Protein AF-A0A383VBD3-F1 (afdb_monomer_lite)

Radius of gyration: 21.91 Å; chains: 1; bounding box: 72×56×32 Å

Sequence (107 aa):
MCKKIRIEKDDEAALTFLTIAADKCQQVDPAREHQGKSEPLFLLYRNGQLKAKVNGANVPLLGSSIYELTPANAEIDELEENPFYLSKNASKDGSKGPDKHKSAKKK

Foldseek 3Di:
DWDWDDDDDDCPDFDTDTDDDLVCLCVPVVSNVVRPPPFDWDFDDDLQDTDDIDIGPPVVVVVVCSVVRGDPDPVVDDNCPRPVSVVVVVVVVVPPDDPPPPPPDDD

pLDDT: mean 73.42, std 19.28, range [34.5, 95.81]

Secondary structure (DSSP, 8-state):
-PPPPPPPTT-TTS----PPPGGGGGGSGGGGGGTT-SS-EEEEEETTEEEEEEESS-HHHHHHHHHHHS-SSGGGS-GGG-HHHHHHHHHHHTT------------

Organism: Tetradesmus obliquus (NCBI:txid3088)

Structure (mmCIF, N/CA/C/O backbone):
data_AF-A0A383VBD3-F1
#
_entry.id   AF-A0A383VBD3-F1
#
loop_
_atom_site.group_PDB
_atom_site.id
_atom_site.type_symbol
_atom_site.label_atom_id
_atom_site.label_alt_id
_atom_site.label_comp_id
_atom_site.label_asym_id
_atom_site.label_entity_id
_atom_site.label_seq_id
_atom_site.pdbx_PDB_ins_code
_atom_site.Cartn_x
_atom_site.Cartn_y
_atom_site.Cartn_z
_atom_site.occupancy
_atom_site.B_iso_or_equiv
_atom_site.auth_seq_id
_atom_site.auth_comp_id
_atom_site.auth_asym_id
_atom_site.auth_atom_id
_atom_site.pdbx_PDB_model_num
ATOM 1 N N . MET A 1 1 ? 5.375 -7.190 17.886 1.00 36.19 1 MET A N 1
ATOM 2 C CA . MET A 1 1 ? 6.344 -8.122 17.266 1.00 36.19 1 MET A CA 1
ATOM 3 C C . MET A 1 1 ? 5.759 -8.533 15.918 1.00 36.19 1 MET A C 1
ATOM 5 O O . MET A 1 1 ? 4.743 -9.216 15.906 1.00 36.19 1 MET A O 1
ATOM 9 N N . CYS A 1 2 ? 6.279 -8.009 14.805 1.00 37.09 2 CYS A N 1
ATOM 10 C CA . CYS A 1 2 ? 5.737 -8.272 13.466 1.00 37.09 2 CYS A CA 1
ATOM 11 C C . CYS A 1 2 ? 6.120 -9.693 13.027 1.00 37.09 2 CYS A C 1
ATOM 13 O O . CYS A 1 2 ? 7.290 -10.061 13.108 1.00 37.09 2 CYS A O 1
ATOM 15 N N . LYS A 1 3 ? 5.149 -10.504 12.596 1.00 34.50 3 LYS A N 1
ATOM 16 C CA . LYS A 1 3 ? 5.404 -11.858 12.085 1.00 34.50 3 LYS A CA 1
ATOM 17 C C . LYS A 1 3 ? 5.623 -11.789 10.573 1.00 34.50 3 LYS A C 1
ATOM 19 O O . LYS A 1 3 ? 4.741 -11.332 9.856 1.00 34.50 3 LYS A O 1
ATOM 24 N N . LYS A 1 4 ? 6.786 -12.245 10.102 1.00 43.97 4 LYS A N 1
ATOM 25 C CA . LYS A 1 4 ? 7.087 -12.416 8.673 1.00 43.97 4 LYS A CA 1
ATOM 26 C C . LYS A 1 4 ? 6.494 -13.752 8.216 1.00 43.97 4 LYS A C 1
ATOM 28 O O . LYS A 1 4 ? 6.884 -14.794 8.738 1.00 43.97 4 LYS A O 1
ATOM 33 N N . ILE A 1 5 ? 5.555 -13.724 7.276 1.00 46.31 5 ILE A N 1
ATOM 34 C CA . ILE A 1 5 ? 5.044 -14.930 6.608 1.00 46.31 5 ILE A CA 1
ATOM 35 C C . ILE A 1 5 ? 5.934 -15.183 5.383 1.00 46.31 5 ILE A C 1
ATOM 37 O O . ILE A 1 5 ? 6.191 -14.256 4.616 1.00 46.31 5 ILE A O 1
ATOM 41 N N . ARG A 1 6 ? 6.455 -16.410 5.242 1.00 41.97 6 ARG A N 1
ATOM 42 C CA . ARG A 1 6 ? 7.266 -16.860 4.097 1.00 41.97 6 ARG A CA 1
ATOM 43 C C . ARG A 1 6 ? 6.360 -17.569 3.090 1.00 41.97 6 ARG A C 1
ATOM 45 O O . ARG A 1 6 ? 5.702 -18.536 3.460 1.00 41.97 6 ARG A O 1
ATOM 52 N N . ILE A 1 7 ? 6.354 -17.089 1.852 1.00 44.75 7 ILE A N 1
ATOM 53 C CA . ILE A 1 7 ? 5.837 -17.794 0.670 1.00 44.75 7 ILE A CA 1
ATOM 54 C C . ILE A 1 7 ? 7.077 -18.366 -0.059 1.00 44.75 7 ILE A C 1
ATOM 56 O O . ILE A 1 7 ? 8.173 -17.854 0.148 1.00 44.75 7 ILE A O 1
ATOM 60 N N . GLU A 1 8 ? 6.930 -19.495 -0.754 1.00 42.16 8 GLU A N 1
ATOM 61 C CA . GLU A 1 8 ? 7.978 -20.443 -1.188 1.00 42.16 8 GLU A CA 1
ATOM 62 C C . GLU A 1 8 ? 9.163 -19.883 -2.023 1.00 42.16 8 GLU A C 1
ATOM 64 O O . GLU A 1 8 ? 9.245 -18.713 -2.373 1.00 42.16 8 GLU A O 1
ATOM 69 N N . LYS A 1 9 ? 10.141 -20.762 -2.276 1.00 43.16 9 LYS A N 1
ATOM 70 C CA . LYS A 1 9 ? 11.587 -20.585 -2.057 1.00 43.16 9 LYS A CA 1
ATOM 71 C C . LYS A 1 9 ? 12.429 -19.972 -3.190 1.00 43.16 9 LYS A C 1
ATOM 73 O O . LYS A 1 9 ? 13.643 -19.953 -3.018 1.00 43.16 9 LYS A O 1
ATOM 78 N N . ASP A 1 10 ? 11.849 -19.473 -4.280 1.00 42.62 10 ASP A N 1
ATOM 79 C CA . ASP A 1 10 ? 12.642 -19.043 -5.453 1.00 42.62 10 ASP A CA 1
ATOM 80 C C . ASP A 1 10 ? 12.635 -17.534 -5.755 1.00 42.62 10 ASP A C 1
ATOM 82 O O . ASP A 1 10 ? 13.393 -17.095 -6.609 1.00 42.62 10 ASP A O 1
ATOM 86 N N . ASP A 1 11 ? 11.894 -16.709 -5.007 1.00 49.59 11 ASP A N 1
ATOM 87 C CA . ASP A 1 11 ? 11.913 -15.245 -5.179 1.00 49.59 11 ASP A CA 1
ATOM 88 C C . ASP A 1 11 ? 11.754 -14.518 -3.829 1.00 49.59 11 ASP A C 1
ATOM 90 O O . ASP A 1 11 ? 10.773 -13.823 -3.554 1.00 49.59 11 ASP A O 1
ATOM 94 N N . GLU A 1 12 ? 12.744 -14.661 -2.935 1.00 46.00 12 GLU A N 1
ATOM 95 C CA . GLU A 1 12 ? 12.766 -13.979 -1.622 1.00 46.00 12 GLU A CA 1
ATOM 96 C C . GLU A 1 12 ? 12.719 -12.429 -1.718 1.00 46.00 12 GLU A C 1
A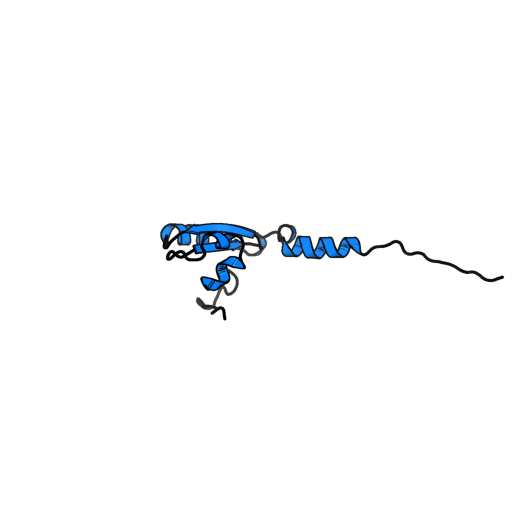TOM 98 O O . GLU A 1 12 ? 12.611 -11.760 -0.685 1.00 46.00 12 GLU A O 1
ATOM 103 N N . ALA A 1 13 ? 12.772 -11.847 -2.926 1.00 51.94 13 ALA A N 1
ATOM 104 C CA . ALA A 1 13 ? 12.908 -10.411 -3.169 1.00 51.94 13 ALA A CA 1
ATOM 105 C C . ALA A 1 13 ? 11.616 -9.649 -3.539 1.00 51.94 13 ALA A C 1
ATOM 107 O O . ALA A 1 13 ? 11.615 -8.424 -3.434 1.00 51.94 13 ALA A O 1
ATOM 108 N N . ALA A 1 14 ? 10.516 -10.295 -3.946 1.00 62.81 14 ALA A N 1
ATOM 109 C CA . ALA A 1 14 ? 9.434 -9.547 -4.609 1.00 62.81 14 ALA A CA 1
ATOM 110 C C . ALA A 1 14 ? 8.418 -8.876 -3.660 1.00 62.81 14 ALA A C 1
ATOM 112 O O . ALA A 1 14 ? 7.903 -7.799 -3.968 1.00 62.81 14 ALA A O 1
ATOM 113 N N . LEU A 1 15 ? 8.093 -9.488 -2.511 1.00 74.62 15 LEU A N 1
ATOM 114 C CA . LEU A 1 15 ? 7.001 -8.998 -1.661 1.00 74.62 15 LEU A CA 1
ATOM 115 C C . LEU A 1 15 ? 7.202 -9.335 -0.180 1.00 74.62 15 LEU A C 1
ATOM 117 O O . LEU A 1 15 ? 7.403 -10.485 0.202 1.00 74.62 15 LEU A O 1
ATOM 121 N N . THR A 1 16 ? 7.108 -8.322 0.683 1.00 83.62 16 THR A N 1
ATOM 122 C CA . THR A 1 16 ? 7.161 -8.488 2.143 1.00 83.62 16 THR A CA 1
ATOM 123 C C . THR A 1 16 ? 5.904 -7.917 2.782 1.00 83.62 16 THR A C 1
ATOM 125 O O . THR A 1 16 ? 5.583 -6.746 2.602 1.00 83.62 16 THR A O 1
ATOM 128 N N . PHE A 1 17 ? 5.229 -8.731 3.593 1.00 85.62 17 PHE A N 1
ATOM 129 C CA . PHE A 1 17 ? 4.071 -8.300 4.371 1.00 85.62 17 PHE A CA 1
ATOM 130 C C . PHE A 1 17 ? 4.480 -7.920 5.792 1.00 85.62 17 PHE A C 1
ATOM 132 O O . PHE A 1 17 ? 5.122 -8.698 6.503 1.00 85.62 17 PHE A O 1
ATOM 139 N N . LEU A 1 18 ? 4.064 -6.730 6.220 1.00 87.69 18 LEU A N 1
ATOM 140 C CA . LEU A 1 18 ? 4.226 -6.241 7.583 1.00 87.69 18 LEU A CA 1
ATOM 141 C C . LEU A 1 18 ? 2.844 -5.990 8.181 1.00 87.69 18 LEU A C 1
ATOM 143 O O . LEU A 1 18 ? 2.053 -5.224 7.638 1.00 87.69 18 LEU A O 1
ATOM 147 N N . THR A 1 19 ? 2.555 -6.628 9.312 1.00 88.44 19 THR A N 1
ATOM 148 C CA . THR A 1 19 ? 1.311 -6.391 10.050 1.00 88.44 19 THR A CA 1
ATOM 149 C C . THR A 1 19 ? 1.550 -5.368 11.147 1.00 88.44 19 THR A C 1
ATOM 151 O O . THR A 1 19 ? 2.406 -5.562 12.012 1.00 88.44 19 THR A O 1
ATOM 154 N N . ILE A 1 20 ? 0.755 -4.303 11.134 1.00 85.38 20 ILE A N 1
ATOM 155 C CA . ILE A 1 20 ? 0.718 -3.295 12.190 1.00 85.38 20 ILE A CA 1
ATOM 156 C C . ILE A 1 20 ? -0.519 -3.575 13.040 1.00 85.38 20 ILE A C 1
ATOM 158 O O . ILE A 1 20 ? -1.618 -3.737 12.514 1.00 85.38 20 ILE A O 1
ATOM 162 N N . ALA A 1 21 ? -0.335 -3.670 14.356 1.00 85.19 21 ALA A N 1
ATOM 163 C CA . ALA A 1 21 ? -1.454 -3.818 15.277 1.00 85.19 21 ALA A CA 1
ATOM 164 C C . ALA A 1 21 ? -2.285 -2.524 15.313 1.00 85.19 21 ALA A C 1
ATOM 166 O O . ALA A 1 21 ? -1.731 -1.429 15.214 1.00 85.19 21 ALA A O 1
ATOM 167 N N . ALA A 1 22 ? -3.605 -2.641 15.471 1.00 82.19 22 ALA A N 1
ATOM 168 C CA . ALA A 1 22 ? -4.522 -1.501 15.403 1.00 82.19 22 ALA A CA 1
ATOM 169 C C . ALA A 1 22 ? -4.207 -0.392 16.433 1.00 82.19 22 ALA A C 1
ATOM 171 O O . ALA A 1 22 ? -4.390 0.793 16.156 1.00 82.19 22 ALA A O 1
ATOM 172 N N . ASP A 1 23 ? -3.665 -0.754 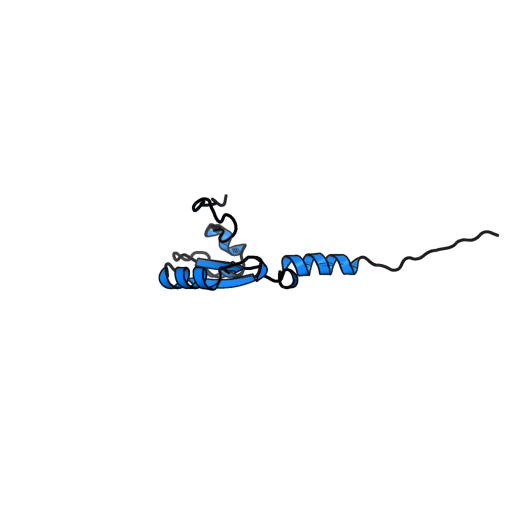17.601 1.00 84.12 23 ASP A N 1
ATOM 173 C CA . ASP A 1 23 ? -3.223 0.189 18.638 1.00 84.12 23 ASP A CA 1
ATOM 174 C C . ASP A 1 23 ? -1.955 0.975 18.250 1.00 84.12 23 ASP A C 1
ATOM 176 O O . ASP A 1 23 ? -1.610 1.959 18.902 1.00 84.12 23 ASP A O 1
ATOM 180 N N . LYS A 1 24 ? -1.258 0.560 17.186 1.00 85.44 24 LYS A N 1
ATOM 181 C CA . LYS A 1 24 ? -0.053 1.207 16.647 1.00 85.44 24 LYS A CA 1
ATOM 182 C C . LYS A 1 24 ? -0.308 2.014 15.375 1.00 85.44 24 LYS A C 1
ATOM 184 O O . LYS A 1 24 ? 0.628 2.628 14.870 1.00 85.44 24 LYS A O 1
ATOM 189 N N . CYS A 1 25 ? -1.546 2.089 14.880 1.00 85.00 25 CYS A N 1
ATOM 190 C CA . CYS A 1 25 ? -1.883 2.858 13.673 1.00 85.00 25 CYS A CA 1
ATOM 191 C C . CYS A 1 25 ? -1.486 4.342 13.757 1.00 85.00 25 CYS A C 1
ATOM 193 O O . CYS A 1 25 ? -1.148 4.933 12.738 1.00 85.00 25 CYS A O 1
ATOM 195 N N . GLN A 1 26 ? -1.455 4.935 14.956 1.00 86.06 26 GLN A N 1
ATOM 196 C CA . GLN A 1 26 ? -1.022 6.326 15.159 1.00 86.06 26 GLN A CA 1
ATOM 197 C C . GLN A 1 26 ? 0.437 6.591 14.757 1.00 86.06 26 GLN A C 1
ATOM 199 O O . GLN A 1 26 ? 0.799 7.739 14.528 1.00 86.06 26 GLN A O 1
ATOM 204 N N . GLN A 1 27 ? 1.271 5.550 14.687 1.00 85.81 27 GLN A N 1
ATOM 205 C CA . GLN A 1 27 ? 2.693 5.655 14.343 1.00 85.81 27 GLN A CA 1
ATOM 206 C C . GLN A 1 27 ? 2.936 5.658 12.829 1.00 85.81 27 GLN A C 1
ATOM 208 O O . GLN A 1 27 ? 4.071 5.813 12.387 1.00 85.81 27 GLN A O 1
ATOM 213 N N . VAL A 1 28 ? 1.886 5.446 12.034 1.00 87.19 28 VAL A N 1
ATOM 214 C CA . VAL A 1 28 ? 1.952 5.379 10.576 1.00 87.19 28 VAL A CA 1
ATOM 215 C C . VAL A 1 28 ? 0.939 6.367 10.025 1.00 87.19 28 VAL A C 1
ATOM 217 O O . VAL A 1 28 ? -0.260 6.096 10.036 1.00 87.19 28 VAL A O 1
ATOM 220 N N . ASP A 1 29 ? 1.417 7.518 9.543 1.00 89.19 29 ASP A N 1
ATOM 221 C CA . ASP A 1 29 ? 0.555 8.634 9.129 1.00 89.19 29 ASP A CA 1
ATOM 222 C C . ASP A 1 29 ? -0.594 8.210 8.192 1.00 89.19 29 ASP A C 1
ATOM 224 O O . ASP A 1 29 ? -1.743 8.553 8.484 1.00 89.19 29 ASP A O 1
ATOM 228 N N . PRO A 1 30 ? -0.374 7.372 7.150 1.00 88.88 30 PRO A N 1
ATOM 229 C CA . PRO A 1 30 ? -1.463 6.923 6.272 1.00 88.88 30 PRO A CA 1
ATOM 230 C C . PRO A 1 30 ? -2.531 6.040 6.944 1.00 88.88 30 PRO A C 1
ATOM 232 O O . PRO A 1 30 ? -3.633 5.882 6.402 1.00 88.88 30 PRO A O 1
ATOM 235 N N . ALA A 1 31 ? -2.208 5.448 8.099 1.00 88.75 31 ALA A N 1
ATOM 236 C CA . ALA A 1 31 ? -3.076 4.578 8.890 1.00 88.75 31 ALA A CA 1
ATOM 237 C C . ALA A 1 31 ? -3.721 5.288 10.091 1.00 88.75 31 ALA A C 1
ATOM 239 O O . ALA A 1 31 ? -4.605 4.710 10.723 1.00 88.75 31 ALA A O 1
ATOM 240 N N . ARG A 1 32 ? -3.328 6.530 10.405 1.00 89.00 32 ARG A N 1
ATOM 241 C CA . ARG A 1 32 ? -3.777 7.250 11.608 1.00 89.00 32 ARG A CA 1
ATOM 242 C C . ARG A 1 32 ? -5.299 7.367 11.698 1.00 89.00 32 ARG A C 1
ATOM 244 O O . ARG A 1 32 ? -5.882 7.094 12.739 1.00 89.00 32 ARG A O 1
ATOM 251 N N . GLU A 1 33 ? -5.949 7.693 10.585 1.00 87.25 33 GLU A N 1
ATOM 252 C CA . GLU A 1 33 ? -7.414 7.820 10.475 1.00 87.25 33 GLU A CA 1
ATOM 253 C C . GLU A 1 33 ? -8.161 6.480 10.554 1.00 87.25 33 GLU A C 1
ATOM 255 O O . GLU A 1 33 ? -9.391 6.440 10.594 1.00 87.25 33 GLU A O 1
ATOM 260 N N . HIS A 1 34 ? -7.426 5.371 10.515 1.00 86.56 34 HIS A N 1
ATOM 261 C CA . HIS A 1 34 ? -7.971 4.022 10.565 1.00 86.56 34 HIS A CA 1
ATOM 262 C C . HIS A 1 34 ? -7.959 3.428 11.977 1.00 86.56 34 HIS A C 1
ATOM 264 O O . HIS A 1 34 ? -8.434 2.314 12.192 1.00 86.56 34 HIS A O 1
ATOM 270 N N . GLN A 1 35 ? -7.435 4.170 12.954 1.00 86.19 35 GLN A N 1
ATOM 271 C CA . GLN A 1 35 ? -7.440 3.752 14.345 1.00 86.19 35 GLN A CA 1
ATOM 272 C C . GLN A 1 35 ? -8.871 3.535 14.851 1.00 86.19 35 GLN A C 1
ATOM 274 O O . GLN A 1 35 ? -9.750 4.373 14.663 1.00 86.19 35 GLN A O 1
ATOM 279 N N . GLY A 1 36 ? -9.089 2.408 15.530 1.00 84.56 36 GLY A N 1
ATOM 280 C CA . GLY A 1 36 ? -10.385 2.073 16.125 1.00 84.56 36 GLY A CA 1
ATOM 281 C C . GLY A 1 36 ? -11.438 1.593 15.124 1.00 84.56 36 GLY A C 1
ATOM 282 O O . GLY A 1 36 ? -12.552 1.278 15.538 1.00 84.56 36 GLY A O 1
ATOM 283 N N . LYS A 1 37 ? -11.104 1.495 13.830 1.00 86.62 37 LYS A N 1
ATOM 284 C CA . LYS A 1 37 ? -11.970 0.856 12.837 1.00 86.62 37 LYS A CA 1
ATOM 285 C C . LYS A 1 37 ? -11.843 -0.664 12.911 1.00 86.62 37 LYS A C 1
ATOM 287 O O . LYS A 1 37 ? -10.787 -1.200 13.239 1.00 86.62 37 LYS A O 1
ATOM 292 N N . SER A 1 38 ? -12.937 -1.351 12.600 1.00 86.50 38 SER A N 1
ATOM 293 C CA . SER A 1 38 ? -13.012 -2.816 12.556 1.00 86.50 38 SER A CA 1
ATOM 294 C C . SER A 1 38 ? -12.626 -3.404 11.198 1.00 86.50 38 SER A C 1
ATOM 296 O O . SER A 1 38 ? -12.520 -4.622 11.067 1.00 86.50 38 SER A O 1
ATOM 298 N N . GLU A 1 39 ? -12.426 -2.562 10.185 1.00 88.94 39 GLU A N 1
ATOM 299 C CA . GLU A 1 39 ? -12.033 -2.987 8.847 1.00 88.94 39 GLU A CA 1
ATOM 300 C C . GLU A 1 39 ? -10.496 -3.014 8.708 1.00 88.94 39 GLU A C 1
ATOM 302 O O . GLU A 1 39 ? -9.804 -2.203 9.331 1.00 88.94 39 GLU A O 1
ATOM 307 N N . PRO A 1 40 ? -9.924 -3.950 7.928 1.00 91.81 40 PRO A N 1
ATOM 308 C CA . PRO A 1 40 ? -8.493 -3.953 7.665 1.00 91.81 40 PRO A CA 1
ATOM 309 C C . PRO A 1 40 ? -8.110 -2.822 6.706 1.00 91.81 40 PRO A C 1
ATOM 311 O O . PRO A 1 40 ? -8.877 -2.441 5.822 1.00 91.81 40 PRO A O 1
ATOM 314 N N . LEU A 1 41 ? -6.875 -2.347 6.838 1.00 93.50 41 LEU A N 1
ATOM 315 C CA . LEU A 1 41 ? -6.262 -1.403 5.917 1.00 93.50 41 LEU A CA 1
ATOM 316 C C . LEU A 1 41 ? -4.972 -1.992 5.354 1.00 93.50 41 LEU A C 1
ATOM 318 O O . LEU A 1 41 ? -4.070 -2.337 6.119 1.00 93.50 41 LEU A O 1
ATOM 322 N N . PHE A 1 42 ? -4.857 -2.045 4.029 1.00 94.94 42 PHE A N 1
ATOM 323 C CA . PHE A 1 42 ? -3.628 -2.446 3.351 1.00 94.94 42 PHE A CA 1
ATOM 324 C C . PHE A 1 42 ? -2.946 -1.224 2.736 1.00 94.94 42 PHE A C 1
ATOM 326 O O . PHE A 1 42 ? -3.570 -0.436 2.022 1.00 94.94 42 PHE A O 1
ATOM 333 N N . LEU A 1 43 ? -1.654 -1.078 3.020 1.00 94.62 43 LEU A N 1
ATOM 334 C CA . LEU A 1 43 ? -0.795 -0.026 2.488 1.00 94.62 43 LEU A CA 1
ATOM 335 C C . LEU A 1 43 ? 0.308 -0.684 1.663 1.00 94.62 43 LEU A C 1
ATOM 337 O O . LEU A 1 43 ? 1.074 -1.488 2.195 1.00 94.62 43 LEU A O 1
ATOM 341 N N . LEU A 1 44 ? 0.372 -0.364 0.373 1.00 93.56 44 LEU A N 1
ATOM 342 C CA . LEU A 1 44 ? 1.352 -0.941 -0.544 1.00 93.56 44 LEU A CA 1
ATOM 343 C C . LEU A 1 44 ? 2.462 0.077 -0.766 1.00 93.56 44 LEU A C 1
ATOM 345 O O . LEU A 1 44 ? 2.223 1.170 -1.286 1.00 93.56 44 LEU A O 1
ATOM 349 N N . TYR A 1 45 ? 3.670 -0.297 -0.357 1.00 90.56 45 TYR A N 1
ATOM 350 C CA . TYR A 1 45 ? 4.861 0.524 -0.495 1.00 90.56 45 TYR A CA 1
ATOM 351 C C . TYR A 1 45 ? 5.802 -0.068 -1.533 1.00 90.56 45 TYR A C 1
ATOM 353 O O . TYR A 1 45 ? 6.026 -1.277 -1.554 1.00 90.56 45 TYR A O 1
ATOM 361 N N . ARG A 1 46 ? 6.400 0.805 -2.339 1.00 87.69 46 ARG A N 1
ATOM 362 C CA . ARG A 1 46 ? 7.471 0.467 -3.275 1.00 87.69 46 ARG A C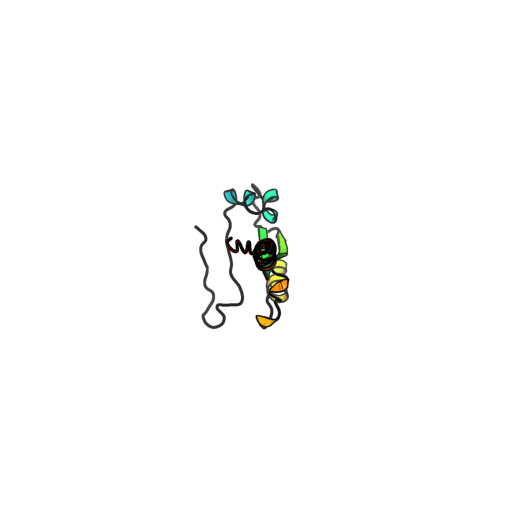A 1
ATOM 363 C C . ARG A 1 46 ? 8.512 1.572 -3.261 1.00 87.69 46 ARG A C 1
ATOM 365 O O . ARG A 1 46 ? 8.154 2.748 -3.231 1.00 87.69 46 ARG A O 1
ATOM 372 N N . ASN A 1 47 ? 9.783 1.186 -3.204 1.00 85.81 47 ASN A N 1
ATOM 373 C CA . ASN A 1 47 ? 10.917 2.105 -3.096 1.00 85.81 47 ASN A CA 1
ATOM 374 C C . ASN A 1 47 ? 10.753 3.187 -1.996 1.00 85.81 47 ASN A C 1
ATOM 376 O O . ASN A 1 47 ? 11.049 4.362 -2.188 1.00 85.81 47 ASN A O 1
ATOM 380 N N . GLY A 1 48 ? 10.203 2.805 -0.836 1.00 85.19 48 GLY A N 1
ATOM 381 C CA . GLY A 1 48 ? 9.968 3.720 0.292 1.00 85.19 48 GLY A CA 1
ATOM 382 C C . GLY A 1 48 ? 8.776 4.675 0.135 1.00 85.19 48 GLY A C 1
ATOM 383 O O . GLY A 1 48 ? 8.507 5.452 1.049 1.00 85.19 48 GLY A O 1
ATOM 384 N N . GLN A 1 49 ? 8.034 4.608 -0.972 1.00 87.38 49 GLN A N 1
ATOM 385 C CA . GLN A 1 49 ? 6.869 5.451 -1.239 1.00 87.38 49 GLN A CA 1
ATOM 386 C C . GLN A 1 49 ? 5.568 4.651 -1.144 1.00 87.38 49 GLN A C 1
ATOM 388 O O . GLN A 1 49 ? 5.504 3.500 -1.577 1.00 87.38 49 GLN A O 1
ATOM 393 N N . LEU A 1 50 ? 4.513 5.267 -0.606 1.00 91.81 50 LEU A N 1
ATOM 394 C CA . LEU A 1 50 ? 3.167 4.694 -0.619 1.00 91.81 50 LEU A CA 1
ATOM 395 C C . LEU A 1 50 ? 2.595 4.791 -2.038 1.00 91.81 50 LEU A C 1
ATOM 397 O O . LEU A 1 50 ? 2.441 5.893 -2.558 1.00 91.81 50 LEU A O 1
ATOM 401 N N . LYS A 1 51 ? 2.267 3.653 -2.652 1.00 92.69 51 LYS A N 1
ATOM 402 C CA . LYS A 1 51 ? 1.709 3.595 -4.013 1.00 92.69 51 LYS A CA 1
ATOM 403 C C . LYS A 1 51 ? 0.205 3.343 -4.025 1.00 92.69 51 LYS A C 1
ATOM 405 O O . LYS A 1 51 ? -0.489 3.892 -4.872 1.00 92.69 51 LYS A O 1
ATOM 410 N N . ALA A 1 52 ? -0.311 2.555 -3.081 1.00 94.31 52 ALA A N 1
ATOM 411 C CA . ALA A 1 52 ? -1.743 2.281 -2.994 1.00 94.31 52 ALA A CA 1
ATOM 412 C C . ALA A 1 52 ? -2.231 2.090 -1.556 1.00 94.31 52 ALA A C 1
ATOM 414 O O . ALA A 1 52 ? -1.492 1.657 -0.666 1.00 94.31 52 ALA A O 1
ATOM 415 N N . LYS A 1 53 ? -3.518 2.392 -1.361 1.00 95.25 53 LYS A N 1
ATOM 416 C CA . LYS A 1 53 ? -4.271 2.200 -0.121 1.00 95.25 53 LYS A CA 1
ATOM 417 C C . LYS A 1 53 ? -5.535 1.403 -0.440 1.00 95.25 53 LYS A C 1
ATOM 419 O O . LYS A 1 53 ? -6.369 1.872 -1.209 1.00 95.25 53 LYS A O 1
ATOM 424 N N . VAL A 1 54 ? -5.690 0.227 0.162 1.00 95.81 54 VAL A N 1
ATOM 425 C CA . VAL A 1 54 ? -6.877 -0.625 -0.007 1.00 95.81 54 VAL A CA 1
ATOM 426 C C . VAL A 1 54 ? -7.599 -0.718 1.330 1.00 95.81 54 VAL A C 1
ATOM 428 O O . VAL A 1 54 ? -7.067 -1.271 2.292 1.00 95.81 54 VAL A O 1
ATOM 431 N N . ASN A 1 55 ? -8.793 -0.127 1.396 1.00 93.56 55 ASN A N 1
ATOM 432 C CA . ASN A 1 55 ? -9.636 -0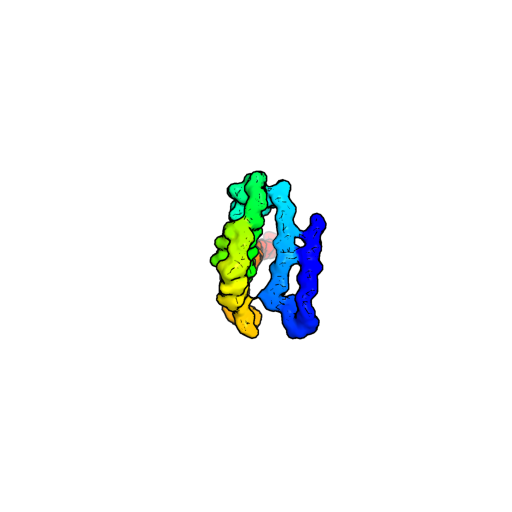.165 2.588 1.00 93.56 55 ASN A CA 1
ATOM 433 C C . ASN A 1 55 ? -10.517 -1.418 2.579 1.00 93.56 55 ASN A C 1
ATOM 435 O O . ASN A 1 55 ? -11.041 -1.814 1.532 1.00 93.56 55 ASN A O 1
ATOM 439 N N . GLY A 1 56 ? -10.715 -1.993 3.759 1.00 93.06 56 GLY A N 1
ATOM 440 C CA . GLY A 1 56 ? -11.563 -3.152 3.960 1.00 93.06 56 GLY A CA 1
ATOM 441 C C . GLY A 1 56 ? -10.989 -4.434 3.360 1.00 93.06 56 GLY A C 1
ATOM 442 O O . GLY A 1 56 ? -9.899 -4.478 2.788 1.00 93.06 56 GLY A O 1
ATOM 443 N N . ALA A 1 57 ? -11.751 -5.518 3.487 1.00 93.44 57 ALA A N 1
ATOM 444 C CA . ALA A 1 57 ? -11.398 -6.831 2.947 1.00 93.44 57 ALA A CA 1
ATOM 445 C C . ALA A 1 57 ? -11.631 -6.918 1.421 1.00 93.44 57 ALA A C 1
ATOM 447 O O . ALA A 1 57 ? -12.216 -7.880 0.923 1.00 93.44 57 ALA A O 1
ATOM 448 N N . ASN A 1 58 ? -11.199 -5.904 0.665 1.00 95.00 58 ASN A N 1
ATOM 449 C CA . ASN A 1 58 ? -11.332 -5.855 -0.789 1.00 95.00 58 ASN A CA 1
ATOM 450 C C . ASN A 1 58 ? -10.210 -6.661 -1.464 1.00 95.00 58 ASN A C 1
ATOM 452 O O . ASN A 1 58 ? -9.234 -6.113 -1.978 1.00 95.00 58 ASN A O 1
ATOM 456 N N . VAL A 1 59 ? -10.350 -7.987 -1.422 1.00 93.50 59 VAL A N 1
ATOM 457 C CA . VAL A 1 59 ? -9.372 -8.939 -1.970 1.00 93.50 59 VAL A CA 1
ATOM 458 C C . VAL A 1 59 ? -9.132 -8.756 -3.477 1.00 93.50 59 VAL A C 1
ATOM 460 O O . VAL A 1 59 ? -7.965 -8.788 -3.866 1.00 93.50 59 VAL A O 1
ATOM 463 N N . PRO A 1 60 ? -10.152 -8.519 -4.331 1.00 94.88 60 PRO A N 1
ATOM 464 C CA . PRO A 1 60 ? -9.917 -8.290 -5.757 1.00 94.88 60 PRO A CA 1
ATOM 465 C C . PRO A 1 60 ? -9.007 -7.088 -6.026 1.00 94.88 60 PRO A C 1
ATOM 467 O O . PRO A 1 60 ? -8.030 -7.222 -6.759 1.00 94.88 60 PRO A O 1
ATOM 470 N N . LEU A 1 61 ? -9.281 -5.947 -5.379 1.00 95.06 61 LEU A N 1
ATOM 471 C CA . LEU A 1 61 ? -8.459 -4.744 -5.524 1.00 95.06 61 LEU A CA 1
ATOM 472 C C . LEU A 1 61 ? -7.051 -4.954 -4.960 1.00 95.06 61 LEU A C 1
ATOM 474 O O . LEU A 1 61 ? -6.070 -4.547 -5.573 1.00 95.06 61 LEU A O 1
ATOM 478 N N . LEU A 1 62 ? -6.940 -5.619 -3.808 1.00 94.31 62 LEU A N 1
ATOM 479 C CA . LEU A 1 62 ? -5.645 -5.946 -3.221 1.00 94.31 62 LEU A CA 1
ATOM 480 C C . LEU A 1 62 ? -4.795 -6.795 -4.177 1.00 94.31 62 LEU A C 1
ATOM 482 O O . LEU A 1 62 ? -3.626 -6.484 -4.391 1.00 94.31 62 LEU A O 1
ATOM 486 N N . GLY A 1 63 ? -5.384 -7.837 -4.768 1.00 90.44 63 GLY A N 1
ATOM 487 C CA . GLY A 1 63 ? -4.701 -8.720 -5.711 1.00 90.44 63 GLY A CA 1
ATOM 488 C C . GLY A 1 63 ? -4.229 -7.985 -6.965 1.00 90.44 63 GLY A C 1
ATOM 489 O O . GLY A 1 63 ? -3.058 -8.104 -7.328 1.00 90.44 63 GLY A O 1
ATOM 490 N N . SER A 1 64 ? -5.101 -7.179 -7.584 1.00 92.31 64 SER A N 1
ATOM 491 C CA . SER A 1 64 ? -4.725 -6.395 -8.768 1.00 92.31 64 SER A CA 1
ATOM 492 C C . SER A 1 64 ? -3.629 -5.378 -8.455 1.00 92.31 64 SER A C 1
ATOM 494 O O . SER A 1 64 ? -2.674 -5.268 -9.218 1.00 92.31 64 SER A O 1
ATOM 496 N N . SER A 1 65 ? -3.711 -4.687 -7.311 1.00 92.38 65 SER A N 1
ATOM 497 C CA . SER A 1 65 ? -2.695 -3.707 -6.915 1.00 92.38 65 SER A CA 1
ATOM 498 C C . SER A 1 65 ? -1.343 -4.346 -6.598 1.00 92.38 65 SER A C 1
ATOM 500 O O . SER A 1 65 ? -0.319 -3.743 -6.895 1.00 92.38 65 SER A O 1
ATOM 502 N N . ILE A 1 66 ? -1.304 -5.552 -6.017 1.00 90.12 66 ILE A N 1
ATOM 503 C CA . ILE A 1 66 ? -0.038 -6.277 -5.811 1.00 90.12 66 ILE A CA 1
ATOM 504 C C . ILE A 1 66 ? 0.600 -6.605 -7.162 1.00 90.12 66 ILE A C 1
ATOM 506 O O . ILE A 1 66 ? 1.770 -6.304 -7.366 1.00 90.12 66 ILE A O 1
ATOM 510 N N . TYR A 1 67 ? -0.168 -7.176 -8.091 1.00 86.88 67 TYR A N 1
ATOM 511 C CA . TYR A 1 67 ? 0.357 -7.573 -9.397 1.00 86.88 67 TYR A CA 1
ATOM 512 C C . TYR A 1 67 ? 0.868 -6.379 -10.214 1.00 86.88 67 TYR A C 1
ATOM 514 O O . TYR A 1 67 ? 1.928 -6.457 -10.823 1.00 86.88 67 TYR A O 1
ATOM 522 N N . GLU A 1 68 ? 0.141 -5.261 -10.196 1.00 87.12 68 GLU A N 1
ATOM 523 C CA . GLU A 1 68 ? 0.526 -4.039 -10.909 1.00 87.12 68 GLU A CA 1
ATOM 524 C C . GLU A 1 68 ? 1.766 -3.365 -10.304 1.00 87.12 68 GLU A C 1
ATOM 526 O O . GLU A 1 68 ? 2.611 -2.829 -11.022 1.00 87.12 68 GLU A O 1
ATOM 531 N N . LEU A 1 69 ? 1.889 -3.379 -8.973 1.00 87.38 69 LEU A N 1
ATOM 532 C CA . LEU A 1 69 ? 2.950 -2.651 -8.281 1.00 87.38 69 LEU A CA 1
ATOM 533 C C . LEU A 1 69 ? 4.227 -3.469 -8.091 1.00 87.38 69 LEU A C 1
ATOM 535 O O . LEU A 1 69 ? 5.273 -2.856 -7.876 1.00 87.38 69 LEU A O 1
ATOM 539 N N . THR A 1 70 ? 4.179 -4.797 -8.193 1.00 83.50 70 THR A N 1
ATOM 540 C CA . THR A 1 70 ? 5.362 -5.664 -8.133 1.00 83.50 70 THR A CA 1
ATOM 541 C C . THR A 1 70 ? 6.009 -5.772 -9.522 1.00 83.50 70 THR A C 1
ATOM 543 O O . THR A 1 70 ? 5.441 -6.403 -10.412 1.00 83.50 70 THR A O 1
ATOM 546 N N . PRO A 1 71 ? 7.190 -5.166 -9.748 1.00 73.69 71 PRO A N 1
ATOM 547 C CA . PRO A 1 71 ? 7.869 -5.241 -11.037 1.00 73.69 71 PRO A CA 1
ATOM 548 C C . PRO A 1 71 ? 8.410 -6.651 -11.307 1.00 73.69 71 PRO A C 1
ATOM 550 O O . PRO A 1 71 ? 8.746 -7.385 -10.381 1.00 73.69 71 PRO A O 1
ATOM 553 N N . ALA A 1 72 ? 8.571 -6.996 -12.586 1.00 72.44 72 ALA A N 1
ATOM 554 C CA . ALA A 1 72 ? 9.195 -8.255 -13.001 1.00 72.44 72 ALA A CA 1
ATOM 555 C C . ALA A 1 72 ? 10.712 -8.306 -12.718 1.00 72.44 72 ALA A C 1
ATOM 557 O O . ALA A 1 72 ? 11.307 -9.378 -1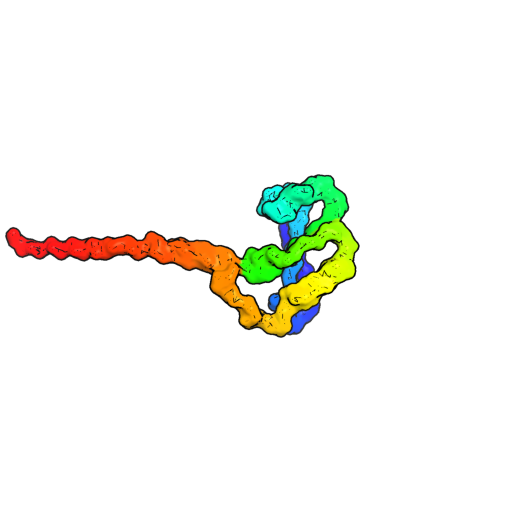2.697 1.00 72.44 72 ALA A O 1
ATOM 558 N N . ASN A 1 73 ? 11.346 -7.150 -12.517 1.00 69.50 73 ASN A N 1
ATOM 559 C CA . ASN A 1 73 ? 12.772 -6.988 -12.259 1.00 69.50 73 ASN A CA 1
ATOM 560 C C . ASN A 1 73 ? 13.020 -5.856 -11.249 1.00 69.50 73 ASN A C 1
ATOM 562 O O . ASN A 1 73 ? 12.416 -4.786 -11.312 1.00 69.50 73 ASN A O 1
ATOM 566 N N . ALA A 1 74 ? 13.953 -6.090 -10.323 1.00 64.56 74 ALA A N 1
ATOM 567 C CA . ALA A 1 74 ? 14.289 -5.150 -9.252 1.00 64.56 74 ALA A CA 1
ATOM 568 C C . ALA A 1 74 ? 14.965 -3.854 -9.745 1.00 64.56 74 ALA A C 1
ATOM 570 O O . ALA A 1 74 ? 14.982 -2.864 -9.024 1.00 64.56 74 ALA A O 1
ATOM 571 N N . GLU A 1 75 ? 15.495 -3.842 -10.972 1.00 66.31 75 GLU A N 1
ATOM 572 C CA . GLU A 1 75 ? 16.192 -2.687 -11.558 1.00 66.31 75 GLU A CA 1
ATOM 573 C C . GLU A 1 75 ? 15.255 -1.568 -12.042 1.00 66.31 75 GLU A C 1
ATOM 575 O O . GLU A 1 75 ? 15.736 -0.510 -12.431 1.00 66.31 75 GLU A O 1
ATOM 580 N N . ILE A 1 76 ? 13.928 -1.768 -12.014 1.00 70.75 76 ILE A N 1
ATOM 581 C CA . ILE A 1 76 ? 12.970 -0.707 -12.381 1.00 70.75 76 ILE A CA 1
ATOM 582 C C . ILE A 1 76 ? 12.952 0.417 -11.338 1.00 70.75 76 ILE A C 1
ATOM 584 O O . ILE A 1 76 ? 12.615 1.551 -11.666 1.00 70.75 76 ILE A O 1
ATOM 588 N N . ASP A 1 77 ? 13.286 0.125 -10.081 1.00 75.19 77 ASP A N 1
ATOM 589 C CA . ASP A 1 77 ? 13.238 1.136 -9.030 1.00 75.19 77 ASP A CA 1
ATOM 590 C C . ASP A 1 77 ? 14.510 1.985 -9.020 1.00 75.19 77 ASP A C 1
ATOM 592 O O . ASP A 1 77 ? 15.585 1.536 -8.619 1.00 75.19 77 ASP A O 1
ATOM 596 N N . GLU A 1 78 ? 14.370 3.253 -9.405 1.00 71.81 78 GLU A N 1
ATOM 597 C CA . GLU A 1 78 ? 15.449 4.230 -9.314 1.00 71.81 78 GLU A CA 1
ATOM 598 C C . GLU A 1 78 ? 15.730 4.574 -7.844 1.00 71.81 78 GLU A C 1
ATOM 600 O O . GLU A 1 78 ? 14.899 5.140 -7.127 1.00 71.81 78 GLU A O 1
ATOM 605 N N . LEU A 1 79 ? 16.930 4.235 -7.365 1.00 70.19 79 LEU A N 1
ATOM 606 C CA . LEU A 1 79 ? 17.327 4.459 -5.970 1.00 70.19 79 LEU A CA 1
ATOM 607 C C . LEU A 1 79 ? 17.267 5.946 -5.568 1.00 70.19 79 LEU A C 1
ATOM 609 O O . LEU A 1 79 ? 17.018 6.257 -4.402 1.00 70.19 79 LEU A O 1
ATOM 613 N N . GLU A 1 80 ? 17.461 6.853 -6.527 1.00 68.50 80 GLU A N 1
ATOM 614 C CA . GLU A 1 80 ? 17.429 8.307 -6.331 1.00 68.50 80 GLU A CA 1
ATOM 615 C C . GLU A 1 80 ? 16.040 8.834 -5.942 1.00 68.50 80 GLU A C 1
ATOM 617 O O . GLU A 1 80 ? 15.944 9.854 -5.262 1.00 68.50 80 GLU A O 1
ATOM 622 N N . GLU A 1 81 ? 14.965 8.111 -6.266 1.00 71.62 81 GLU A N 1
ATOM 623 C CA . GLU A 1 81 ? 13.596 8.487 -5.889 1.00 71.62 81 GLU A CA 1
ATOM 624 C C . GLU A 1 81 ? 13.214 8.051 -4.467 1.00 71.62 81 GLU A C 1
ATOM 626 O O . GLU A 1 81 ? 12.159 8.432 -3.938 1.00 71.62 81 GLU A O 1
ATOM 631 N N . ASN A 1 82 ? 14.054 7.233 -3.827 1.00 79.00 82 ASN A N 1
ATOM 632 C CA . ASN A 1 82 ? 13.768 6.724 -2.499 1.00 79.00 82 ASN A CA 1
ATOM 633 C C . ASN A 1 82 ? 13.930 7.846 -1.456 1.00 79.00 82 ASN A C 1
ATOM 635 O O . ASN A 1 82 ? 15.036 8.371 -1.277 1.00 79.00 82 ASN A O 1
ATOM 639 N N . PRO A 1 83 ? 12.888 8.183 -0.676 1.00 78.81 83 PRO A N 1
ATOM 640 C CA . PRO A 1 83 ? 12.968 9.253 0.319 1.00 78.81 83 PRO A CA 1
ATOM 641 C C . PRO A 1 83 ? 14.033 8.999 1.406 1.00 78.81 83 PRO A C 1
ATOM 643 O O . PRO A 1 83 ? 14.627 9.945 1.937 1.00 78.81 83 PRO A O 1
ATOM 646 N N . PHE A 1 84 ? 14.351 7.737 1.715 1.00 78.38 84 PHE A N 1
ATOM 647 C CA . PHE A 1 84 ? 15.454 7.404 2.626 1.00 78.38 84 PHE A CA 1
ATOM 648 C C . PHE A 1 84 ? 16.831 7.667 2.006 1.00 78.38 84 PHE A C 1
ATOM 650 O O . PHE A 1 84 ? 17.771 8.025 2.718 1.00 78.38 84 PHE A O 1
ATOM 657 N N . TYR A 1 85 ? 16.967 7.508 0.689 1.00 74.50 85 TYR A N 1
ATOM 658 C CA . TYR A 1 85 ? 18.207 7.805 -0.024 1.00 74.50 85 TYR A CA 1
ATOM 659 C C . TYR A 1 85 ? 18.428 9.320 -0.136 1.00 74.50 85 TYR A C 1
ATOM 661 O O . TYR A 1 85 ? 19.496 9.817 0.232 1.00 74.50 85 TYR A O 1
ATOM 669 N N . LEU A 1 86 ? 17.382 10.063 -0.516 1.00 76.75 86 LEU A N 1
ATOM 670 C CA . LEU A 1 86 ? 17.391 11.527 -0.592 1.00 76.75 86 LEU A CA 1
ATOM 671 C C . LEU A 1 86 ? 17.757 12.176 0.750 1.00 76.75 86 LEU A C 1
ATOM 673 O O . LEU A 1 86 ? 18.654 13.016 0.811 1.00 76.75 86 LEU A O 1
ATOM 677 N N . SER A 1 87 ? 17.130 11.749 1.848 1.00 76.19 87 SER A N 1
ATOM 678 C CA . SER A 1 87 ? 17.421 12.289 3.188 1.00 76.19 87 SER A CA 1
ATOM 679 C C . SER A 1 87 ? 18.850 11.992 3.664 1.00 76.19 87 SER A C 1
ATOM 681 O O . SER A 1 87 ? 19.497 12.842 4.288 1.00 76.19 87 SER A O 1
ATOM 683 N N . LYS A 1 88 ? 19.389 10.813 3.329 1.00 74.00 88 LYS A N 1
ATOM 684 C CA . LYS A 1 88 ? 20.765 10.428 3.671 1.00 74.00 88 LYS A CA 1
ATOM 685 C C . LYS A 1 88 ? 21.811 11.225 2.887 1.00 74.00 88 LYS A C 1
ATOM 687 O O . LYS A 1 88 ? 22.852 11.555 3.455 1.00 74.00 88 LYS A O 1
ATOM 692 N N . ASN A 1 89 ? 21.550 11.544 1.620 1.00 70.50 89 ASN A N 1
ATOM 693 C CA . ASN A 1 89 ? 22.473 12.329 0.796 1.00 70.50 89 ASN A CA 1
ATOM 694 C C . ASN A 1 89 ? 22.385 13.833 1.079 1.00 70.50 89 ASN A C 1
ATOM 696 O O . ASN A 1 89 ? 23.426 14.468 1.227 1.00 70.50 89 ASN A O 1
ATOM 700 N N . ALA A 1 90 ? 21.185 14.374 1.314 1.00 61.97 90 ALA A N 1
ATOM 701 C CA . ALA A 1 90 ? 21.012 15.760 1.757 1.00 61.97 90 ALA A CA 1
ATOM 702 C C . ALA A 1 90 ? 21.787 16.062 3.057 1.00 61.97 90 ALA A C 1
ATOM 704 O O . ALA A 1 90 ? 22.344 17.144 3.230 1.00 61.97 90 ALA A O 1
ATOM 705 N N . SER A 1 91 ? 21.896 15.074 3.952 1.00 60.19 91 SER A N 1
ATOM 706 C CA . SER A 1 91 ? 22.668 15.194 5.197 1.00 60.19 91 SER A CA 1
ATOM 707 C C . SER A 1 91 ? 24.191 15.185 4.985 1.00 60.19 91 SER A C 1
ATOM 709 O O . SER A 1 91 ? 24.933 15.657 5.845 1.00 60.19 91 SER A O 1
ATOM 711 N N . LYS A 1 92 ? 24.683 14.647 3.860 1.00 57.50 92 LYS A N 1
ATOM 712 C CA . LYS A 1 92 ? 26.121 14.584 3.548 1.00 57.50 92 LYS A CA 1
ATOM 713 C C . LYS A 1 92 ? 26.629 15.864 2.889 1.00 57.50 92 LYS A C 1
ATOM 715 O O . LYS A 1 92 ? 27.715 16.320 3.246 1.00 57.50 92 LYS A O 1
ATOM 720 N N . ASP A 1 93 ? 25.847 16.485 2.010 1.00 55.06 93 ASP A N 1
ATOM 721 C CA . ASP A 1 93 ? 26.262 17.717 1.321 1.00 55.06 93 ASP A CA 1
ATOM 722 C C . ASP A 1 93 ? 26.361 18.943 2.247 1.00 55.06 93 ASP A C 1
ATOM 724 O O . ASP A 1 93 ? 27.136 19.860 1.983 1.00 55.06 93 ASP A O 1
ATOM 728 N N . GLY A 1 94 ? 25.688 18.930 3.403 1.00 49.94 94 GLY A N 1
ATOM 729 C CA . GLY A 1 94 ? 25.807 19.980 4.425 1.00 49.94 94 GLY A CA 1
ATOM 730 C C . GLY A 1 94 ? 27.118 19.983 5.231 1.00 49.94 94 GLY A C 1
ATOM 731 O O . GLY A 1 94 ? 27.291 20.846 6.090 1.00 49.94 94 GLY A O 1
ATOM 732 N N . SER A 1 95 ? 28.039 19.037 4.998 1.00 47.41 95 SER A N 1
ATOM 733 C CA . SER A 1 95 ? 29.242 18.844 5.833 1.00 47.41 95 SER A CA 1
ATOM 734 C C . SER A 1 95 ? 30.573 19.299 5.212 1.00 47.41 95 SER A C 1
ATOM 736 O O . SER A 1 95 ? 31.617 19.166 5.848 1.00 47.41 95 SER A O 1
ATOM 738 N N . LYS A 1 96 ? 30.569 19.928 4.026 1.00 48.09 96 LYS A N 1
ATOM 739 C CA . LYS A 1 96 ? 31.750 20.637 3.491 1.00 48.09 96 LYS A CA 1
ATOM 740 C C . LYS A 1 96 ? 31.729 22.116 3.892 1.00 48.09 96 LYS A C 1
ATOM 742 O O . LYS A 1 96 ? 31.478 23.001 3.079 1.00 48.09 96 LYS A O 1
ATOM 747 N N . GLY A 1 97 ? 31.993 22.379 5.172 1.00 40.41 97 GLY A N 1
ATOM 748 C CA . GLY A 1 97 ? 32.413 23.710 5.621 1.00 40.41 97 GLY A CA 1
ATOM 749 C C . GLY A 1 97 ? 33.814 24.041 5.076 1.00 40.41 97 GLY A C 1
ATOM 750 O O . GLY A 1 97 ? 34.605 23.124 4.867 1.00 40.41 97 GLY A O 1
ATOM 751 N N . PRO A 1 98 ? 34.144 25.319 4.814 1.00 44.22 98 PRO A N 1
ATOM 752 C CA . PRO A 1 98 ? 35.385 25.684 4.139 1.00 44.22 98 PRO A CA 1
ATOM 753 C C . PRO A 1 98 ? 36.617 25.389 5.006 1.00 44.22 98 PRO A C 1
ATOM 755 O O . PRO A 1 98 ? 36.738 25.902 6.123 1.00 44.22 98 PRO A O 1
ATOM 758 N N . ASP A 1 99 ? 37.553 24.617 4.450 1.00 49.03 99 ASP A N 1
ATOM 759 C CA . ASP A 1 99 ? 38.906 24.405 4.965 1.00 49.03 99 ASP A CA 1
ATOM 760 C C . ASP A 1 99 ? 39.620 25.748 5.182 1.00 49.03 99 ASP A C 1
ATOM 762 O O . ASP A 1 99 ? 40.189 26.349 4.268 1.00 49.03 99 ASP A O 1
ATOM 766 N N . LYS A 1 100 ? 39.623 26.242 6.424 1.00 44.66 100 LYS A N 1
ATOM 767 C CA . LYS A 1 100 ? 40.510 27.337 6.828 1.00 44.66 100 LYS A CA 1
ATOM 768 C C . LYS A 1 100 ? 41.897 26.767 7.109 1.00 44.66 100 LYS A C 1
ATOM 770 O O . LYS A 1 100 ? 42.278 26.562 8.260 1.00 44.66 100 LYS A O 1
ATOM 775 N N . HIS A 1 101 ?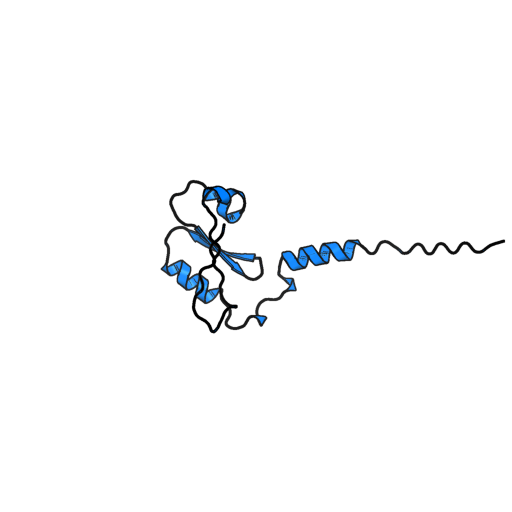 42.677 26.574 6.048 1.00 47.12 101 HIS A N 1
ATOM 776 C CA . HIS A 1 101 ? 44.131 26.452 6.140 1.00 47.12 101 HIS A CA 1
ATOM 777 C C . HIS A 1 101 ? 44.704 27.754 6.728 1.00 47.12 101 HIS A C 1
ATOM 779 O O . HIS A 1 101 ? 44.940 28.734 6.024 1.00 47.12 101 HIS A O 1
ATOM 785 N N . LYS A 1 102 ? 44.912 27.790 8.049 1.00 43.78 102 LYS A N 1
ATOM 786 C CA . LYS A 1 102 ? 45.657 28.863 8.718 1.00 43.78 102 LYS A CA 1
ATOM 787 C C . LYS A 1 102 ? 47.142 28.497 8.706 1.00 43.78 102 LYS A C 1
ATOM 789 O O . LYS A 1 102 ? 47.659 27.858 9.617 1.00 43.78 102 LYS A O 1
ATOM 794 N N . SER A 1 103 ? 47.830 28.889 7.642 1.00 47.53 103 SER A N 1
ATOM 795 C CA . SER A 1 103 ? 49.289 28.905 7.560 1.00 47.53 103 SER A CA 1
ATOM 796 C C . SER A 1 103 ? 49.842 30.017 8.459 1.00 47.53 103 SER A C 1
ATOM 798 O O . SER A 1 103 ? 49.981 31.165 8.050 1.00 47.53 103 SER A O 1
ATOM 800 N N . ALA A 1 104 ? 50.175 29.686 9.708 1.00 44.84 104 ALA A N 1
ATOM 801 C CA . ALA A 1 104 ? 50.960 30.565 10.572 1.00 44.84 104 ALA A CA 1
ATOM 802 C C . ALA A 1 104 ? 52.457 30.295 10.344 1.00 44.84 104 ALA A C 1
ATOM 804 O O . ALA A 1 104 ? 53.045 29.393 10.940 1.00 44.84 104 ALA A O 1
ATOM 805 N N . LYS A 1 105 ? 53.079 31.070 9.446 1.00 41.59 105 LYS A N 1
ATOM 806 C CA . LYS A 1 105 ? 54.530 31.061 9.221 1.00 41.59 105 LYS A CA 1
ATOM 807 C C . LYS A 1 105 ? 55.178 32.202 10.016 1.00 41.59 105 LYS A C 1
ATOM 809 O O . LYS A 1 105 ? 55.144 33.353 9.612 1.00 41.59 105 LYS A O 1
ATOM 814 N N . LYS A 1 106 ? 55.725 31.822 11.170 1.00 40.34 106 LYS A N 1
ATOM 815 C CA . LYS A 1 106 ? 56.955 32.292 11.838 1.00 40.34 106 LYS A CA 1
ATOM 816 C C . LYS A 1 106 ? 57.690 33.493 11.191 1.00 40.34 106 LYS A C 1
ATOM 818 O O . LYS A 1 106 ? 58.320 33.307 10.149 1.00 40.34 106 LYS A O 1
ATOM 823 N N . LYS A 1 107 ? 57.744 34.633 11.887 1.00 39.75 107 LYS A N 1
ATOM 824 C CA . LYS A 1 107 ? 58.976 35.324 12.329 1.00 39.75 107 LYS A CA 1
ATOM 825 C C . LYS A 1 107 ? 58.642 36.520 13.211 1.00 39.75 107 LYS A C 1
ATOM 827 O O . LYS A 1 107 ? 57.679 37.231 12.868 1.00 39.75 107 LYS A O 1
#